Protein AF-A0A8S3HEF4-F1 (afdb_monomer_lite)

Organism: NCBI:txid392030

Structure (mmCIF, N/CA/C/O backbone):
data_AF-A0A8S3HEF4-F1
#
_entry.id   AF-A0A8S3HEF4-F1
#
loop_
_atom_site.group_PDB
_atom_site.id
_atom_site.type_symbol
_atom_site.label_atom_id
_atom_site.label_alt_id
_atom_site.label_comp_id
_atom_site.label_asym_id
_atom_site.label_entity_id
_atom_site.label_seq_id
_atom_site.pdbx_PDB_ins_code
_atom_site.Cartn_x
_atom_site.Cartn_y
_atom_site.Cartn_z
_atom_site.occupancy
_atom_site.B_iso_or_equiv
_atom_site.auth_seq_id
_atom_site.auth_comp_id
_atom_site.auth_asym_id
_atom_site.auth_atom_id
_atom_site.pdbx_PDB_model_num
ATOM 1 N N . MET A 1 1 ? 38.546 20.231 -32.265 1.00 49.38 1 MET A N 1
ATOM 2 C CA . MET A 1 1 ? 37.446 20.185 -33.255 1.00 49.38 1 MET A CA 1
ATOM 3 C C . MET A 1 1 ? 37.171 18.728 -33.581 1.00 49.38 1 MET A C 1
ATOM 5 O O . MET A 1 1 ? 38.128 18.005 -33.816 1.00 49.38 1 MET A O 1
ATOM 9 N N . LEU A 1 2 ? 35.912 18.289 -33.543 1.00 75.81 2 LEU A N 1
ATOM 10 C CA . LEU A 1 2 ? 35.529 16.938 -33.973 1.00 75.81 2 LEU A CA 1
ATOM 11 C C . LEU A 1 2 ? 35.815 16.765 -35.474 1.00 75.81 2 LEU A C 1
ATOM 13 O O . LEU A 1 2 ? 35.456 17.637 -36.267 1.00 75.81 2 LEU A O 1
ATOM 17 N N . ASN A 1 3 ? 36.468 15.662 -35.850 1.00 87.25 3 ASN A N 1
ATOM 18 C CA . ASN A 1 3 ? 36.723 15.317 -37.248 1.00 87.25 3 ASN A CA 1
ATOM 19 C C . ASN A 1 3 ? 35.396 14.924 -37.917 1.00 87.25 3 ASN A C 1
ATOM 21 O O . ASN A 1 3 ? 34.778 13.928 -37.540 1.00 87.25 3 ASN A O 1
ATOM 25 N N . ARG A 1 4 ? 34.948 15.733 -38.882 1.00 85.25 4 ARG A N 1
ATOM 26 C CA . ARG A 1 4 ? 33.640 15.572 -39.530 1.00 85.25 4 ARG A CA 1
ATOM 27 C C . ARG A 1 4 ? 33.544 14.286 -40.341 1.00 85.25 4 ARG A C 1
ATOM 29 O O . ARG A 1 4 ? 32.489 13.666 -40.318 1.00 85.25 4 ARG A O 1
ATOM 36 N N . ASP A 1 5 ? 34.627 13.860 -40.980 1.00 85.62 5 ASP A N 1
ATOM 37 C CA . ASP A 1 5 ? 34.633 12.655 -41.813 1.00 85.62 5 ASP A CA 1
ATOM 38 C C . ASP A 1 5 ? 34.491 11.396 -40.951 1.00 85.62 5 ASP A C 1
ATOM 40 O O . ASP A 1 5 ? 33.745 10.479 -41.288 1.00 85.62 5 ASP A O 1
ATOM 44 N N . TYR A 1 6 ? 35.126 11.400 -39.775 1.00 83.38 6 TYR A N 1
ATOM 45 C CA . TYR A 1 6 ? 34.987 10.327 -38.790 1.00 83.38 6 TYR A CA 1
ATOM 46 C C . TYR A 1 6 ? 33.567 10.257 -38.213 1.00 83.38 6 TYR A C 1
ATOM 48 O O . TYR A 1 6 ? 32.972 9.183 -38.146 1.00 83.38 6 TYR A O 1
ATOM 56 N N . VAL A 1 7 ? 32.992 11.408 -37.842 1.00 82.12 7 VAL A N 1
ATOM 57 C CA . VAL A 1 7 ? 31.605 11.479 -37.352 1.00 82.12 7 VAL A CA 1
ATOM 58 C C . VAL A 1 7 ? 30.620 11.019 -38.428 1.00 82.12 7 VAL A C 1
ATOM 60 O O . VAL A 1 7 ? 29.676 10.298 -38.119 1.00 82.12 7 VAL A O 1
ATOM 63 N N . ASN A 1 8 ? 30.850 11.380 -39.691 1.00 83.81 8 ASN A N 1
ATOM 64 C CA . ASN A 1 8 ? 29.988 10.958 -40.789 1.00 83.81 8 ASN A CA 1
ATOM 65 C C . ASN A 1 8 ? 30.074 9.440 -41.026 1.00 83.81 8 ASN A C 1
ATOM 67 O O . ASN A 1 8 ? 29.051 8.792 -41.229 1.00 83.81 8 ASN A O 1
ATOM 71 N N . GLY A 1 9 ? 31.269 8.851 -40.903 1.00 86.56 9 GLY A N 1
ATOM 72 C CA . GLY A 1 9 ? 31.451 7.397 -40.933 1.00 86.56 9 GLY A CA 1
ATOM 73 C C . GLY A 1 9 ? 30.653 6.672 -39.844 1.00 86.56 9 GLY A C 1
ATOM 74 O O . GLY A 1 9 ? 29.955 5.707 -40.143 1.00 86.56 9 GLY A O 1
ATOM 75 N N . LEU A 1 10 ? 30.675 7.185 -38.608 1.00 81.06 10 LEU A N 1
ATOM 76 C CA . LEU A 1 10 ? 29.914 6.618 -37.485 1.00 81.06 10 LEU A CA 1
ATOM 77 C C . LEU A 1 10 ? 28.393 6.695 -37.672 1.00 81.06 10 LEU A C 1
ATOM 79 O O . LEU A 1 10 ? 27.673 5.826 -37.184 1.00 81.06 10 LEU A O 1
ATOM 83 N N . ILE A 1 11 ? 27.899 7.742 -38.339 1.00 80.81 11 ILE A N 1
ATOM 84 C CA . ILE A 1 11 ? 26.472 7.893 -38.653 1.00 80.81 11 ILE A CA 1
ATOM 85 C C . ILE A 1 11 ? 26.074 6.908 -39.755 1.00 80.81 11 ILE A C 1
ATOM 87 O O . ILE A 1 11 ? 25.060 6.233 -39.629 1.00 80.81 11 ILE A O 1
ATOM 91 N N . HIS A 1 12 ? 26.878 6.787 -40.815 1.00 82.75 12 HIS A N 1
ATOM 92 C CA . HIS A 1 12 ? 26.593 5.865 -41.918 1.00 82.75 12 HIS A CA 1
ATOM 93 C C . HIS A 1 12 ? 26.672 4.387 -41.517 1.00 82.75 12 HIS A C 1
ATOM 95 O O . HIS A 1 12 ? 25.984 3.565 -42.117 1.00 82.75 12 HIS A O 1
ATOM 101 N N . ALA A 1 13 ? 27.492 4.053 -40.519 1.00 82.62 13 ALA A N 1
ATOM 102 C CA . ALA A 1 13 ? 27.636 2.696 -40.000 1.00 82.62 13 ALA A CA 1
ATOM 103 C C . ALA A 1 13 ? 26.644 2.344 -38.870 1.00 82.62 13 ALA A C 1
ATOM 105 O O . ALA A 1 13 ? 26.691 1.227 -38.365 1.00 82.62 13 ALA A O 1
ATOM 106 N N . ASP A 1 14 ? 25.775 3.271 -38.437 1.00 81.88 14 ASP A N 1
ATOM 107 C CA . ASP A 1 14 ? 24.915 3.131 -37.241 1.00 81.88 14 ASP A CA 1
ATOM 108 C C . ASP A 1 14 ? 25.677 2.832 -35.925 1.00 81.88 14 ASP A C 1
ATOM 110 O O . ASP A 1 14 ? 25.078 2.547 -34.878 1.00 81.88 14 ASP A O 1
ATOM 114 N N . ASP A 1 15 ? 27.005 2.964 -35.926 1.00 83.19 15 ASP A N 1
ATOM 115 C CA . ASP A 1 15 ? 27.867 2.741 -34.764 1.00 83.19 15 ASP A CA 1
ATOM 116 C C . ASP A 1 15 ? 27.538 3.727 -33.641 1.00 83.19 15 ASP A C 1
ATOM 118 O O . ASP A 1 15 ? 27.472 3.354 -32.467 1.00 83.19 15 ASP A O 1
ATOM 122 N N . ALA A 1 16 ? 27.247 4.983 -34.001 1.00 81.88 16 ALA A N 1
ATOM 123 C CA . ALA A 1 16 ? 26.810 5.998 -33.047 1.00 81.88 16 ALA A CA 1
ATOM 124 C C . ALA A 1 16 ? 25.475 5.619 -32.384 1.00 81.88 16 ALA A C 1
ATOM 126 O O . ALA A 1 16 ? 25.316 5.771 -31.172 1.00 81.88 16 ALA A O 1
ATOM 127 N N . PHE A 1 17 ? 24.524 5.082 -33.153 1.00 85.06 17 PHE A N 1
ATOM 128 C CA . PHE A 1 17 ? 23.230 4.647 -32.627 1.00 85.06 17 PHE A CA 1
ATOM 129 C C . PHE A 1 17 ? 23.386 3.436 -31.702 1.00 85.06 17 PHE A C 1
ATOM 131 O O . PHE A 1 17 ? 22.782 3.384 -30.629 1.00 85.06 17 PHE A O 1
ATOM 138 N N . THR A 1 18 ? 24.237 2.484 -32.085 1.00 85.81 18 THR A N 1
ATOM 139 C CA . THR A 1 18 ? 24.552 1.296 -31.284 1.00 85.81 18 THR A CA 1
ATOM 140 C C . THR A 1 18 ? 25.235 1.672 -29.973 1.00 85.81 18 THR A C 1
ATOM 142 O O . THR A 1 18 ? 24.829 1.183 -28.919 1.00 85.81 18 THR A O 1
ATOM 145 N N . PHE A 1 19 ? 26.197 2.596 -30.009 1.00 87.62 19 PHE A N 1
ATOM 146 C CA . PHE A 1 19 ? 26.849 3.135 -28.816 1.00 87.62 19 PHE A CA 1
ATOM 147 C C . PHE A 1 19 ? 25.849 3.817 -27.871 1.00 87.62 19 PHE A C 1
ATOM 149 O O . PHE A 1 19 ? 25.847 3.560 -26.666 1.00 87.62 19 PHE A O 1
ATOM 156 N N . LEU A 1 20 ? 24.950 4.644 -28.414 1.00 89.50 20 LEU A N 1
ATOM 157 C CA . LEU A 1 20 ? 23.973 5.387 -27.618 1.00 89.50 20 LEU A CA 1
ATOM 158 C C . LEU A 1 20 ? 22.955 4.483 -26.914 1.00 89.50 20 LEU A C 1
ATOM 160 O O . LEU A 1 20 ? 22.412 4.891 -25.889 1.00 89.50 20 LEU A O 1
ATOM 164 N N . ARG A 1 21 ? 22.736 3.239 -27.360 1.00 89.81 21 ARG A N 1
ATOM 165 C CA . ARG A 1 21 ? 21.895 2.275 -26.622 1.00 89.81 21 ARG A CA 1
ATOM 166 C C . ARG A 1 21 ? 22.407 1.987 -25.210 1.00 89.81 21 ARG A C 1
ATOM 168 O O . ARG A 1 21 ? 21.625 1.538 -24.383 1.00 89.81 21 ARG A O 1
ATOM 175 N N . CYS A 1 22 ? 23.682 2.223 -24.909 1.00 88.50 22 CYS A N 1
ATOM 176 C CA . CYS A 1 22 ? 24.209 2.053 -23.554 1.00 88.50 22 CYS A CA 1
ATOM 177 C C . CYS A 1 22 ? 23.769 3.179 -22.602 1.00 88.50 22 CYS A C 1
ATOM 179 O O . CYS A 1 22 ? 23.723 2.976 -21.388 1.00 88.50 22 CYS A O 1
ATOM 181 N N . ASP A 1 23 ? 23.425 4.351 -23.137 1.00 92.38 23 ASP A N 1
ATOM 182 C CA . ASP A 1 23 ? 22.968 5.497 -22.361 1.00 92.38 23 ASP A CA 1
ATOM 183 C C . ASP A 1 23 ? 21.442 5.476 -22.220 1.00 92.38 23 ASP A C 1
ATOM 185 O O . ASP A 1 23 ? 20.702 5.632 -23.190 1.00 92.38 23 ASP A O 1
ATOM 189 N N . ARG A 1 24 ? 20.963 5.326 -20.981 1.00 91.06 24 ARG A N 1
ATOM 190 C CA . ARG A 1 24 ? 19.529 5.253 -20.657 1.00 91.06 24 ARG A CA 1
ATOM 191 C C . ARG A 1 24 ? 18.760 6.534 -20.974 1.00 91.06 24 ARG A C 1
ATOM 193 O O . ARG A 1 24 ? 17.537 6.493 -21.089 1.00 91.06 24 ARG A O 1
ATOM 200 N N . SER A 1 25 ? 19.453 7.665 -21.069 1.00 93.38 25 SER A N 1
ATOM 201 C CA . SER A 1 25 ? 18.851 8.951 -21.421 1.00 93.38 25 SER A CA 1
ATOM 202 C C . SER A 1 25 ? 18.730 9.150 -22.934 1.00 93.38 25 SER A C 1
ATOM 204 O O . SER A 1 25 ? 18.007 10.042 -23.380 1.00 93.38 25 SER A O 1
ATOM 206 N N . SER A 1 26 ? 19.384 8.304 -23.737 1.00 94.25 26 SER A N 1
ATOM 207 C CA . SER A 1 26 ? 19.409 8.468 -25.183 1.00 94.25 26 SER A CA 1
ATOM 208 C C . SER A 1 26 ? 18.109 7.993 -25.849 1.00 94.25 26 SER A C 1
ATOM 210 O O . SER A 1 26 ? 17.486 7.016 -25.414 1.00 94.25 26 SER A O 1
ATOM 212 N N . PRO A 1 27 ? 17.713 8.608 -26.977 1.00 92.69 27 PRO A N 1
ATOM 213 C CA . PRO A 1 27 ? 16.595 8.116 -27.782 1.00 92.69 27 PRO A CA 1
ATOM 214 C C . PRO A 1 27 ? 16.792 6.675 -28.286 1.00 92.69 27 PRO A C 1
ATOM 216 O O . PRO A 1 27 ? 15.830 5.909 -28.351 1.00 92.69 27 PRO A O 1
ATOM 219 N N . ALA A 1 28 ? 18.035 6.285 -28.595 1.00 92.81 28 ALA A N 1
ATOM 220 C CA . ALA A 1 28 ? 18.367 4.955 -29.107 1.00 92.81 28 ALA A CA 1
ATOM 221 C C . ALA A 1 28 ? 18.065 3.845 -28.085 1.00 92.81 28 ALA A C 1
ATOM 223 O O . ALA A 1 28 ? 17.559 2.778 -28.450 1.00 92.81 28 ALA A O 1
ATOM 224 N N . PHE A 1 29 ? 18.318 4.100 -26.797 1.00 94.62 29 PHE A N 1
ATOM 225 C CA . PHE A 1 29 ? 17.957 3.180 -25.717 1.00 94.62 29 PHE A CA 1
ATOM 226 C C . PHE A 1 29 ? 16.437 3.014 -25.58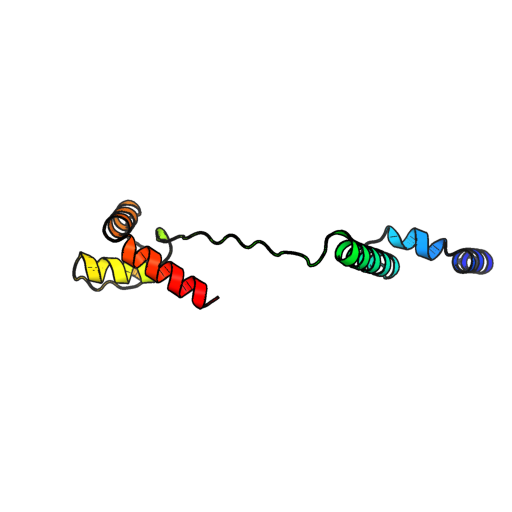8 1.00 94.62 29 PHE A C 1
ATOM 228 O O . PHE A 1 29 ? 15.947 1.885 -25.501 1.00 94.62 29 PHE A O 1
ATOM 235 N N . TRP A 1 30 ? 15.677 4.112 -25.622 1.00 95.31 30 TRP A N 1
ATOM 236 C CA . TRP A 1 30 ? 14.213 4.063 -25.523 1.00 95.31 30 TRP A CA 1
ATOM 237 C C . TRP A 1 30 ? 13.565 3.346 -26.707 1.00 95.31 30 TRP A C 1
ATOM 239 O O . TRP A 1 30 ? 12.620 2.577 -26.517 1.00 95.31 30 TRP A O 1
ATOM 249 N N . GLU A 1 31 ? 14.086 3.535 -27.921 1.00 94.44 31 GLU A N 1
ATOM 250 C CA . GLU A 1 31 ? 13.602 2.811 -29.097 1.00 94.44 31 GLU A CA 1
ATOM 251 C C . GLU A 1 31 ? 13.844 1.300 -28.970 1.00 94.44 31 GLU A C 1
ATOM 253 O O . GLU A 1 31 ? 12.938 0.500 -29.229 1.00 94.44 31 GLU A O 1
ATOM 258 N N . MET A 1 32 ? 15.039 0.901 -28.525 1.00 94.44 32 MET A N 1
ATOM 259 C CA . MET A 1 32 ? 15.366 -0.500 -28.253 1.00 94.44 32 MET A CA 1
ATOM 260 C C . MET A 1 32 ? 14.409 -1.098 -27.212 1.00 94.44 32 MET A C 1
ATOM 262 O O . MET A 1 32 ? 13.803 -2.139 -27.468 1.00 94.44 32 MET A O 1
ATOM 266 N N . LYS A 1 33 ? 14.197 -0.417 -26.077 1.00 95.50 33 LYS A N 1
ATOM 267 C CA . LYS A 1 33 ? 13.292 -0.887 -25.014 1.00 95.50 33 LYS A CA 1
ATOM 268 C C . LYS A 1 33 ? 11.838 -0.978 -25.466 1.00 95.50 33 LYS A C 1
ATOM 270 O O . LYS A 1 33 ? 11.151 -1.938 -25.127 1.00 95.50 33 LYS A O 1
ATOM 275 N N . LYS A 1 34 ? 11.374 -0.036 -26.288 1.00 95.25 34 LYS A N 1
ATOM 276 C CA . LYS A 1 34 ? 10.045 -0.106 -26.909 1.00 95.25 34 LYS A CA 1
ATOM 277 C C . LYS A 1 34 ? 9.894 -1.366 -27.763 1.00 95.25 34 LYS A C 1
ATOM 279 O O . LYS A 1 34 ? 8.877 -2.047 -27.656 1.00 95.25 34 LYS A O 1
ATOM 284 N N . LYS A 1 35 ? 10.886 -1.690 -28.601 1.00 95.25 35 LYS A N 1
ATOM 285 C CA . LYS A 1 35 ? 10.862 -2.910 -29.428 1.00 95.25 35 LYS A CA 1
ATOM 286 C C . LYS A 1 35 ? 10.862 -4.171 -28.562 1.00 95.25 35 LYS A C 1
ATOM 288 O O . LYS A 1 35 ? 10.066 -5.066 -28.828 1.00 95.25 35 LYS A O 1
ATOM 293 N N . GLU A 1 36 ? 11.677 -4.216 -27.509 1.00 95.25 36 GLU A N 1
ATOM 294 C CA . GLU A 1 36 ? 11.676 -5.324 -26.541 1.00 95.25 36 GLU A CA 1
ATOM 295 C C . GLU A 1 36 ? 10.292 -5.526 -25.906 1.00 95.25 36 GLU A C 1
ATOM 297 O O . GLU A 1 36 ? 9.788 -6.645 -25.908 1.00 95.25 36 GLU A O 1
ATOM 302 N N . LEU A 1 37 ? 9.628 -4.457 -25.450 1.00 94.19 37 LEU A N 1
ATOM 303 C CA . LEU A 1 37 ? 8.275 -4.543 -24.880 1.00 94.19 37 LEU A CA 1
ATOM 304 C C . LEU A 1 37 ? 7.245 -5.086 -25.880 1.00 94.19 37 LEU A C 1
ATOM 306 O O . LEU A 1 37 ? 6.415 -5.916 -25.518 1.00 94.19 37 LEU A O 1
ATOM 310 N N . LEU A 1 38 ? 7.309 -4.668 -27.147 1.00 94.56 38 LEU A N 1
ATOM 311 C CA . LEU A 1 38 ? 6.421 -5.192 -28.191 1.00 94.56 38 LEU A CA 1
ATOM 312 C C . LEU A 1 38 ? 6.667 -6.683 -28.459 1.00 94.56 38 LEU A C 1
ATOM 314 O O . LEU A 1 38 ? 5.716 -7.441 -28.663 1.00 94.56 38 LEU A O 1
ATOM 318 N N . VAL A 1 39 ? 7.930 -7.117 -28.435 1.00 96.62 39 VAL A N 1
ATOM 319 C CA . VAL A 1 39 ? 8.286 -8.538 -28.546 1.00 96.62 39 VAL A CA 1
ATOM 320 C C . VAL A 1 39 ? 7.765 -9.314 -27.337 1.00 96.62 39 VAL A C 1
ATOM 322 O O . VAL A 1 39 ? 7.168 -10.373 -27.523 1.00 96.62 39 VAL A O 1
ATOM 325 N N . MET A 1 40 ? 7.905 -8.770 -26.124 1.00 95.50 40 MET A N 1
ATOM 326 C CA . MET A 1 40 ? 7.351 -9.370 -24.907 1.00 95.50 40 MET A CA 1
ATOM 327 C C . MET A 1 40 ? 5.832 -9.523 -25.001 1.00 95.50 40 MET A C 1
ATOM 329 O O . MET A 1 40 ? 5.333 -10.613 -24.741 1.00 95.50 40 MET A O 1
ATOM 333 N N . PHE A 1 41 ? 5.098 -8.501 -25.453 1.00 94.50 41 PHE A N 1
ATOM 334 C CA . PHE A 1 41 ? 3.646 -8.609 -25.650 1.00 94.50 41 PHE A CA 1
ATOM 335 C C . PHE A 1 41 ? 3.257 -9.683 -26.661 1.00 94.50 41 PHE A C 1
ATOM 337 O O . PHE A 1 41 ? 2.264 -10.381 -26.471 1.00 94.50 41 PHE A O 1
ATOM 344 N N . ARG A 1 42 ? 4.046 -9.853 -27.725 1.00 94.69 42 ARG A N 1
ATOM 345 C CA . ARG A 1 42 ? 3.805 -10.900 -28.720 1.00 94.69 42 ARG A CA 1
ATOM 346 C C . ARG A 1 42 ? 4.090 -12.304 -28.177 1.00 94.69 42 ARG A C 1
ATOM 348 O O . ARG A 1 42 ? 3.381 -13.233 -28.545 1.00 94.69 42 ARG A O 1
ATOM 355 N N . GLN A 1 43 ? 5.147 -12.472 -27.383 1.00 96.69 43 GLN A N 1
ATOM 356 C CA . GLN A 1 43 ? 5.609 -13.790 -26.930 1.00 96.69 43 GLN A CA 1
ATOM 357 C C . GLN A 1 43 ? 4.921 -14.260 -25.648 1.00 96.69 43 GLN A C 1
ATOM 359 O O . GLN A 1 43 ? 4.532 -15.419 -25.552 1.00 96.69 43 GLN A O 1
ATOM 364 N N . LEU A 1 44 ? 4.794 -13.368 -24.667 1.00 94.62 44 LEU A N 1
ATOM 365 C CA . LEU A 1 44 ? 4.264 -13.662 -23.335 1.00 94.62 44 LEU A CA 1
ATOM 366 C C . LEU A 1 44 ? 2.772 -13.323 -23.216 1.00 94.62 44 LEU A C 1
ATOM 368 O O . LEU A 1 44 ? 2.109 -13.790 -22.295 1.00 94.62 44 LEU A O 1
ATOM 372 N N . GLY A 1 45 ? 2.243 -12.529 -24.150 1.00 91.62 45 GLY A N 1
ATOM 373 C CA . GLY A 1 45 ? 0.873 -12.034 -24.119 1.00 91.62 45 GLY A CA 1
ATOM 374 C C . GLY A 1 45 ? 0.727 -10.713 -23.359 1.00 91.62 45 GLY A C 1
ATOM 375 O O . GLY A 1 45 ? 1.690 -9.983 -23.119 1.00 91.62 45 GLY A O 1
ATOM 376 N N . CYS A 1 46 ? -0.518 -10.383 -23.012 1.00 90.06 46 CYS A N 1
ATOM 377 C CA . CYS A 1 46 ? -0.855 -9.163 -22.280 1.00 90.06 46 CYS A CA 1
ATOM 378 C C . CYS A 1 46 ? -0.193 -9.170 -20.885 1.00 90.06 46 CYS A C 1
ATOM 380 O O . CYS A 1 46 ? -0.267 -10.188 -20.189 1.00 90.06 46 CYS A O 1
ATOM 382 N N . PRO A 1 47 ? 0.441 -8.068 -20.444 1.00 89.50 47 PRO A N 1
ATOM 383 C CA . PRO A 1 47 ? 1.048 -8.008 -19.125 1.00 89.50 47 PRO A CA 1
ATOM 384 C C . PRO A 1 47 ? -0.051 -8.090 -18.066 1.00 89.50 47 PRO A C 1
ATOM 386 O O . PRO A 1 47 ? -1.058 -7.389 -18.140 1.00 89.50 47 PRO A O 1
ATOM 389 N N . THR A 1 48 ? 0.152 -8.932 -17.058 1.00 89.31 48 THR A N 1
ATOM 390 C CA . THR A 1 48 ? -0.748 -8.995 -15.904 1.00 89.31 48 THR A CA 1
ATOM 391 C C . THR A 1 48 ? -0.145 -8.180 -14.769 1.00 89.31 48 THR A C 1
ATOM 393 O O . THR A 1 48 ? 0.978 -8.443 -14.342 1.00 89.31 48 THR A O 1
ATOM 396 N N . ILE A 1 49 ? -0.880 -7.177 -14.290 1.00 87.00 49 ILE A N 1
ATOM 397 C CA . ILE A 1 49 ? -0.500 -6.416 -13.098 1.00 87.00 49 ILE A CA 1
ATOM 398 C C . ILE A 1 49 ? -1.056 -7.158 -11.886 1.00 87.00 49 ILE A C 1
ATOM 400 O O . ILE A 1 49 ? -2.268 -7.312 -11.751 1.00 87.00 49 ILE A O 1
ATOM 404 N N . PHE A 1 50 ? -0.167 -7.606 -11.003 1.00 90.31 50 PHE A N 1
ATOM 405 C CA . PHE A 1 50 ? -0.548 -8.179 -9.718 1.00 90.31 50 PHE A CA 1
ATOM 406 C C . PHE A 1 50 ? -0.452 -7.099 -8.646 1.00 90.31 50 PHE A C 1
ATOM 408 O O . PHE A 1 50 ? 0.621 -6.542 -8.416 1.00 90.31 50 PHE A O 1
ATOM 415 N N . LEU A 1 51 ? -1.576 -6.809 -7.992 1.00 87.88 51 LEU A N 1
ATOM 416 C CA . LEU A 1 51 ? -1.642 -5.885 -6.868 1.00 87.88 51 LEU A CA 1
ATOM 417 C C . LEU A 1 51 ? -2.065 -6.651 -5.614 1.00 87.88 51 LEU A C 1
ATOM 419 O O . LEU A 1 51 ? -3.154 -7.218 -5.561 1.00 87.88 51 LEU A O 1
ATOM 423 N N . THR A 1 52 ? -1.205 -6.655 -4.599 1.00 90.38 52 THR A N 1
ATOM 424 C CA . THR A 1 52 ? -1.511 -7.214 -3.279 1.00 90.38 52 THR A CA 1
ATOM 425 C C . THR A 1 52 ? -1.801 -6.080 -2.308 1.00 90.38 52 THR A C 1
ATOM 427 O O . THR A 1 52 ? -0.934 -5.239 -2.070 1.00 90.38 52 THR A O 1
ATOM 430 N N . LEU A 1 53 ? -3.002 -6.066 -1.732 1.00 89.31 53 LEU A N 1
ATOM 431 C CA . LEU A 1 53 ? -3.424 -5.067 -0.751 1.00 89.31 53 LEU A CA 1
ATOM 432 C C . LEU A 1 53 ? -3.592 -5.749 0.604 1.00 89.31 53 LEU A C 1
ATOM 434 O O . LEU A 1 53 ? -4.263 -6.775 0.705 1.00 89.31 53 LEU A O 1
ATOM 438 N N . SER A 1 54 ? -2.966 -5.192 1.637 1.00 89.94 54 SER A N 1
ATOM 439 C CA . SER A 1 54 ? -3.088 -5.668 3.012 1.00 89.94 54 SER A CA 1
ATOM 440 C C . SER A 1 54 ? -3.982 -4.743 3.831 1.00 89.94 54 SER A C 1
ATOM 442 O O . SER A 1 54 ? -4.003 -3.524 3.636 1.00 89.94 54 SER A O 1
ATOM 444 N N . ALA A 1 55 ? -4.724 -5.330 4.766 1.00 90.06 55 ALA A N 1
ATOM 445 C CA . ALA A 1 55 ? -5.453 -4.570 5.765 1.00 90.06 55 ALA A CA 1
ATOM 446 C C . ALA A 1 55 ? -4.492 -4.103 6.869 1.00 90.06 55 ALA A C 1
ATOM 448 O O . ALA A 1 55 ? -3.586 -4.828 7.281 1.00 90.06 55 ALA A O 1
ATOM 449 N N . ALA A 1 56 ? -4.674 -2.864 7.317 1.00 92.00 56 ALA A N 1
ATOM 450 C CA . ALA A 1 56 ? -3.918 -2.264 8.410 1.00 92.00 56 ALA A CA 1
ATOM 451 C C . ALA A 1 56 ? -4.905 -1.682 9.427 1.00 92.00 56 ALA A C 1
ATOM 453 O O . ALA A 1 56 ? -4.907 -0.476 9.679 1.00 92.00 56 ALA A O 1
ATOM 454 N N . GLU A 1 57 ? -5.776 -2.535 9.977 1.00 92.56 57 GLU A N 1
ATOM 455 C CA . GLU A 1 57 ? -6.950 -2.106 10.748 1.00 92.56 57 GLU A CA 1
ATOM 456 C C . GLU A 1 57 ? -6.583 -1.277 11.984 1.00 92.56 57 GLU A C 1
ATOM 458 O O . GLU A 1 57 ? -7.292 -0.339 12.336 1.00 92.56 57 GLU A O 1
ATOM 463 N N . THR A 1 58 ? -5.437 -1.557 12.611 1.00 91.62 58 THR A N 1
ATOM 464 C CA . THR A 1 58 ? -4.950 -0.821 13.792 1.00 91.62 58 THR A CA 1
ATOM 465 C C . THR A 1 58 ? -4.618 0.645 13.511 1.00 91.62 58 THR A C 1
ATOM 467 O O . THR A 1 58 ? -4.547 1.446 14.447 1.00 91.62 58 THR A O 1
ATOM 470 N N . LYS A 1 59 ? -4.400 1.003 12.240 1.00 92.25 59 LYS A N 1
ATOM 471 C CA . LYS A 1 59 ? -4.068 2.365 11.801 1.00 92.25 59 LYS A CA 1
ATOM 472 C C . LYS A 1 59 ? -5.279 3.153 11.309 1.00 92.25 59 LYS A C 1
ATOM 474 O O . LYS A 1 59 ? -5.144 4.340 11.041 1.00 92.25 59 LYS A O 1
ATOM 479 N N . TRP A 1 60 ? -6.437 2.520 11.143 1.00 93.81 60 TRP A N 1
ATOM 480 C CA . TRP A 1 60 ? -7.633 3.191 10.637 1.00 93.81 60 TRP A CA 1
ATOM 481 C C . TRP A 1 60 ? -8.434 3.734 11.816 1.00 93.81 60 TRP A C 1
ATOM 483 O O . TRP A 1 60 ? -9.247 3.021 12.403 1.00 93.81 60 TRP A O 1
ATOM 493 N N . SER A 1 61 ? -8.179 4.987 12.194 1.00 93.81 61 SER A N 1
ATOM 494 C CA . SER A 1 61 ? -8.855 5.636 13.323 1.00 93.81 61 SER A CA 1
ATOM 495 C C . SER A 1 61 ? -10.371 5.663 13.133 1.00 93.81 61 SER A C 1
ATOM 497 O O . SER A 1 61 ? -11.097 5.423 14.094 1.00 93.81 61 SER A O 1
ATOM 499 N N . GLU A 1 62 ? -10.865 5.813 11.901 1.00 93.75 62 GLU A N 1
ATOM 500 C CA . GLU A 1 62 ? -12.301 5.777 11.606 1.00 93.75 62 GLU A CA 1
ATOM 501 C C . GLU A 1 62 ? -12.906 4.397 11.896 1.00 93.75 62 GLU A C 1
ATOM 503 O O . GLU A 1 62 ? -13.997 4.298 12.457 1.00 93.75 62 GLU A O 1
ATOM 508 N N . LEU A 1 63 ? -12.177 3.322 11.575 1.00 94.88 63 LEU A N 1
ATOM 509 C CA . LEU A 1 63 ? -12.598 1.960 11.906 1.00 94.88 63 LEU A CA 1
ATOM 510 C C . LEU A 1 63 ? -12.636 1.758 13.423 1.00 94.88 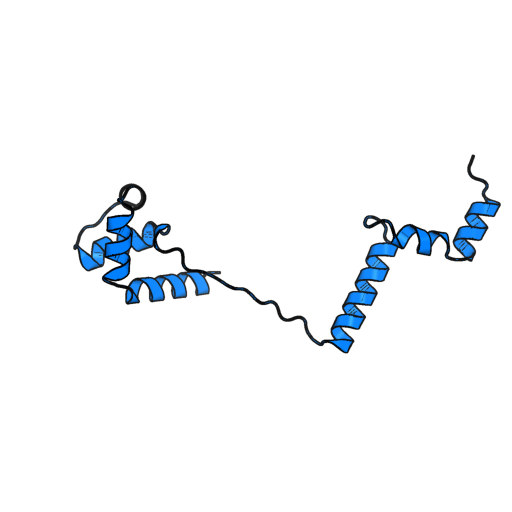63 LEU A C 1
ATOM 512 O O . LEU A 1 63 ? -13.580 1.160 13.931 1.00 94.88 63 LEU A O 1
ATOM 516 N N . ILE A 1 64 ? -11.644 2.269 14.157 1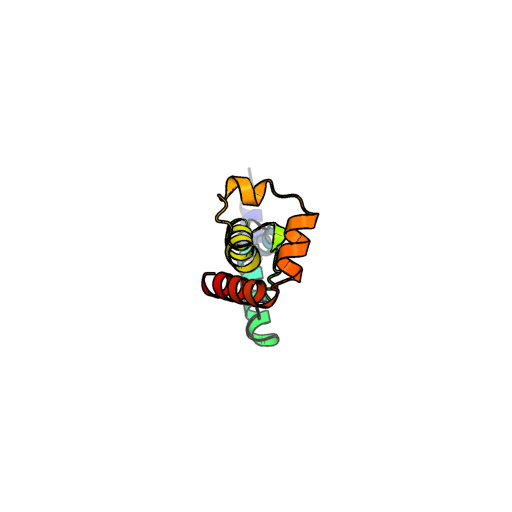.00 95.19 64 ILE A N 1
ATOM 517 C CA . ILE A 1 64 ? -11.622 2.167 15.620 1.00 95.19 64 ILE A CA 1
ATOM 518 C C . ILE A 1 64 ? -12.808 2.921 16.235 1.00 95.19 64 ILE A C 1
ATOM 520 O O . ILE A 1 64 ? -13.459 2.371 17.121 1.00 95.19 64 ILE A O 1
ATOM 524 N N . VAL A 1 65 ? -13.158 4.115 15.740 1.00 95.25 65 VAL A N 1
ATOM 525 C CA . VAL A 1 65 ? -14.367 4.845 16.174 1.00 95.25 65 VAL A CA 1
ATOM 526 C C . VAL A 1 65 ? -15.618 3.983 15.977 1.00 95.25 65 VAL A C 1
ATOM 528 O O . VAL A 1 65 ? -16.377 3.785 16.926 1.00 95.25 65 VAL A O 1
ATOM 531 N N . ILE A 1 66 ? -15.797 3.408 14.782 1.00 94.56 66 ILE A N 1
ATOM 532 C CA . ILE A 1 66 ? -16.947 2.547 14.458 1.00 94.56 66 ILE A CA 1
ATOM 533 C C . ILE A 1 66 ? -16.996 1.328 15.387 1.00 94.56 66 ILE A C 1
ATOM 535 O O . ILE A 1 66 ? -18.041 1.036 15.964 1.00 94.56 66 ILE A O 1
ATOM 539 N N . LEU A 1 67 ? -15.873 0.632 15.577 1.00 94.75 67 LEU A N 1
ATOM 540 C CA . LEU A 1 67 ? -15.805 -0.548 16.443 1.00 94.75 67 LEU A CA 1
ATOM 541 C C . LEU A 1 67 ? -16.113 -0.206 17.902 1.00 94.75 67 LEU A C 1
ATOM 543 O O . LEU A 1 67 ? -16.799 -0.966 18.582 1.00 94.75 67 LEU A O 1
ATOM 547 N N . THR A 1 68 ? -15.640 0.942 18.384 1.00 94.38 68 THR A N 1
ATOM 548 C CA . THR A 1 68 ? -15.887 1.390 19.763 1.00 94.38 68 THR A CA 1
ATOM 549 C C . THR A 1 68 ? -17.358 1.760 19.951 1.00 94.38 68 THR A C 1
ATOM 551 O O . THR A 1 68 ? -17.968 1.415 20.965 1.00 94.38 68 THR A O 1
ATOM 554 N N . GLN A 1 69 ? -17.966 2.377 18.938 1.00 94.00 69 GLN A N 1
ATOM 555 C CA . GLN A 1 69 ? -19.389 2.683 18.934 1.00 94.00 69 GLN A CA 1
ATOM 556 C C . GLN A 1 69 ? -20.248 1.412 18.923 1.00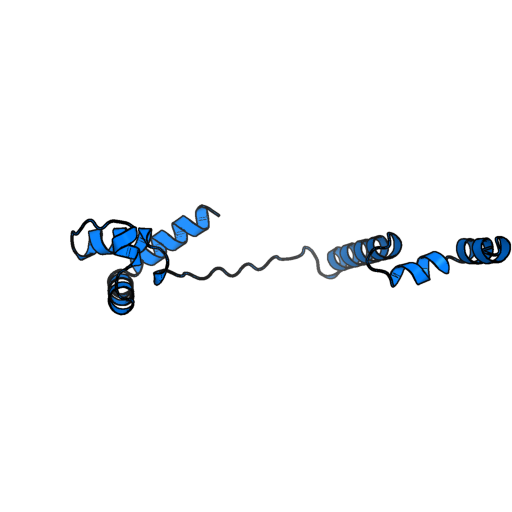 94.00 69 GLN A C 1
ATOM 558 O O . GLN A 1 69 ? -21.188 1.316 19.708 1.00 94.00 69 GLN A O 1
ATOM 563 N N . VAL A 1 70 ? -19.919 0.425 18.087 1.00 93.44 70 VAL A N 1
ATOM 564 C CA . VAL A 1 70 ? -20.692 -0.823 17.959 1.00 93.44 70 VAL A CA 1
ATOM 565 C C . VAL A 1 70 ? -20.539 -1.723 19.188 1.00 93.44 70 VAL A C 1
ATOM 567 O O . VAL A 1 70 ? -21.526 -2.273 19.672 1.00 93.44 70 VAL A O 1
ATOM 570 N N . LEU A 1 71 ? -19.319 -1.881 19.707 1.00 93.38 71 LEU A N 1
ATOM 571 C CA . LEU A 1 71 ? -19.029 -2.833 20.786 1.00 93.38 71 LEU A CA 1
ATOM 572 C C . LEU A 1 71 ? -19.222 -2.247 22.185 1.00 93.38 71 LEU A C 1
ATOM 574 O O . LEU A 1 71 ? -19.592 -2.975 23.105 1.00 93.38 71 LEU A O 1
ATOM 578 N N . GLU A 1 72 ? -18.942 -0.956 22.371 1.00 92.50 72 GLU A N 1
ATOM 579 C CA . GLU A 1 72 ? -18.943 -0.313 23.692 1.00 92.50 72 GLU A CA 1
ATOM 580 C C . GLU A 1 72 ? -20.033 0.753 23.852 1.00 92.50 72 GLU A C 1
ATOM 582 O O . GLU A 1 72 ? -20.178 1.292 24.949 1.00 92.50 72 GLU A O 1
ATOM 587 N N . ASN A 1 73 ? -20.809 1.055 22.800 1.00 92.06 73 ASN A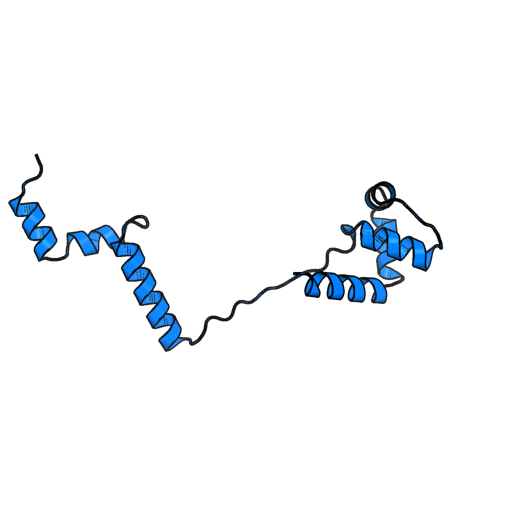 N 1
ATOM 588 C CA . ASN A 1 73 ? -21.797 2.143 22.776 1.00 92.06 73 ASN A CA 1
ATOM 589 C C . ASN A 1 73 ? -21.206 3.508 23.180 1.00 92.06 73 ASN A C 1
ATOM 591 O O . ASN A 1 73 ? -21.888 4.347 23.771 1.00 92.06 73 ASN A O 1
ATOM 595 N N . LYS A 1 74 ? -19.925 3.736 22.866 1.00 91.31 74 LYS A N 1
ATOM 596 C CA . LYS A 1 74 ? -19.221 4.998 23.122 1.00 91.31 74 LYS A CA 1
ATOM 597 C C . LYS A 1 74 ? -18.848 5.668 21.812 1.00 91.31 74 LYS A C 1
ATOM 599 O O . LYS A 1 74 ? -18.236 5.048 20.948 1.00 91.31 74 LYS A O 1
ATOM 604 N N . VAL A 1 75 ? -19.188 6.947 21.694 1.00 90.31 75 VAL A N 1
ATOM 605 C CA . VAL A 1 75 ? -18.740 7.793 20.587 1.00 90.31 75 VAL A CA 1
ATOM 606 C C . VAL A 1 75 ? -17.444 8.461 21.023 1.00 90.31 75 VAL A C 1
ATOM 608 O O . VAL A 1 75 ? -17.446 9.236 21.976 1.00 90.31 75 VAL A O 1
ATOM 611 N N . ILE A 1 76 ? -16.354 8.116 20.347 1.00 91.25 76 ILE A N 1
ATOM 612 C CA . ILE A 1 76 ? -15.025 8.698 20.552 1.00 91.25 76 ILE A CA 1
ATOM 613 C C . ILE A 1 76 ? -14.650 9.560 19.347 1.00 91.25 76 ILE A C 1
ATOM 615 O O . ILE A 1 76 ? -15.140 9.341 18.235 1.00 91.25 76 ILE A O 1
ATOM 619 N N . THR A 1 77 ? -13.780 10.539 19.559 1.00 93.69 77 THR A N 1
ATOM 620 C CA . THR A 1 77 ? -13.218 11.351 18.472 1.00 93.69 77 THR A CA 1
ATOM 621 C C . THR A 1 77 ? -12.104 10.599 17.733 1.00 93.69 77 THR A C 1
ATOM 623 O O . THR A 1 77 ? -11.576 9.596 18.216 1.00 93.69 77 THR A O 1
ATOM 626 N N . LEU A 1 78 ? -11.720 11.082 16.546 1.00 92.06 78 LEU A N 1
ATOM 627 C CA . LEU A 1 78 ? -10.612 10.493 15.781 1.00 92.06 78 LEU A CA 1
ATOM 628 C C . LEU A 1 78 ? -9.276 10.579 16.533 1.00 92.06 78 LEU A C 1
ATOM 630 O O . LEU A 1 78 ? -8.501 9.627 16.496 1.00 92.06 78 LEU A O 1
ATOM 634 N N . GLU A 1 79 ? -9.036 11.677 17.256 1.00 92.88 79 GLU A N 1
ATOM 635 C CA . GLU A 1 79 ? -7.825 11.866 18.064 1.00 92.88 79 GLU A CA 1
ATOM 636 C C . GLU A 1 79 ? -7.767 10.875 19.235 1.00 92.88 79 GLU A C 1
ATOM 638 O O . GLU A 1 79 ? -6.725 10.282 19.515 1.00 92.88 79 GLU A O 1
ATOM 643 N N . GLU A 1 80 ? -8.896 10.632 19.904 1.00 91.38 80 GLU A N 1
ATOM 644 C CA . GLU A 1 80 ? -8.994 9.620 20.964 1.00 91.38 80 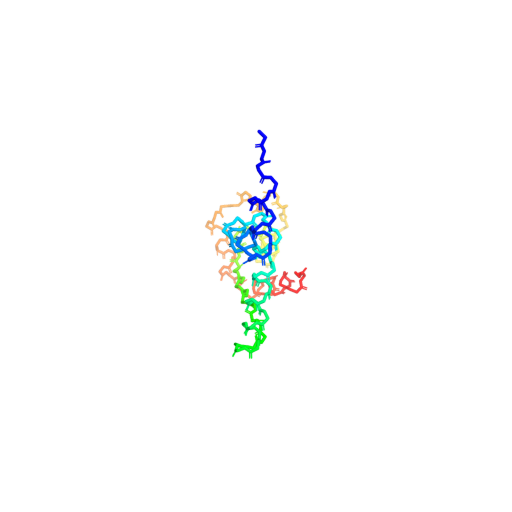GLU A CA 1
ATOM 645 C C . GLU A 1 80 ? -8.794 8.202 20.415 1.00 91.38 80 GLU A C 1
ATOM 647 O O . GLU A 1 80 ? -8.110 7.381 21.032 1.00 91.38 80 GLU A O 1
ATOM 652 N N . ALA A 1 81 ? -9.344 7.916 19.232 1.00 90.94 81 ALA A N 1
ATOM 653 C CA . ALA A 1 81 ? -9.168 6.637 18.551 1.00 90.94 81 ALA A CA 1
ATOM 654 C C . ALA A 1 81 ? -7.708 6.393 18.138 1.00 90.94 81 ALA A C 1
ATOM 656 O O . ALA A 1 81 ? -7.219 5.261 18.200 1.00 90.94 81 ALA A O 1
ATOM 657 N N . GLU A 1 82 ? -6.985 7.439 17.742 1.00 92.75 82 GLU A N 1
ATOM 658 C CA . GLU A 1 82 ? -5.570 7.346 17.391 1.00 92.75 82 GLU A CA 1
ATOM 659 C C . GLU A 1 82 ? -4.690 7.110 18.626 1.00 92.75 82 GLU A C 1
ATOM 661 O O . GLU A 1 82 ? -3.822 6.232 18.590 1.00 92.75 82 GLU A O 1
ATOM 666 N N . ASN A 1 83 ? -4.992 7.784 19.739 1.00 93.50 83 ASN A N 1
ATOM 667 C CA . ASN A 1 83 ? -4.263 7.674 21.008 1.00 93.50 83 ASN A CA 1
ATOM 668 C C . ASN A 1 83 ? -4.602 6.422 21.843 1.00 93.50 83 ASN A C 1
ATOM 670 O O . ASN A 1 83 ? -3.982 6.183 22.881 1.00 93.50 83 ASN A O 1
ATOM 674 N N . LEU A 1 84 ? -5.565 5.603 21.413 1.00 92.12 84 LEU A N 1
ATOM 675 C CA . LEU A 1 84 ? -5.930 4.363 22.101 1.00 92.12 84 LEU A CA 1
ATOM 676 C C . LEU A 1 84 ? -4.742 3.386 22.185 1.00 92.12 84 LEU A C 1
ATOM 678 O O . LEU A 1 84 ? -3.950 3.267 21.244 1.00 92.12 84 LEU A O 1
ATOM 682 N N . SER A 1 85 ? -4.646 2.619 23.278 1.00 95.31 85 SER A N 1
ATOM 683 C CA . SER A 1 85 ? -3.581 1.620 23.420 1.00 95.31 85 SER A CA 1
ATOM 684 C C . SER A 1 85 ? -3.665 0.553 22.324 1.00 95.31 85 SER A C 1
ATOM 686 O O . SER A 1 85 ? -4.749 0.160 21.882 1.00 95.31 85 SER A O 1
ATOM 688 N N . TYR A 1 86 ? -2.505 0.058 21.886 1.00 93.06 86 TYR A N 1
ATOM 689 C CA . TYR A 1 86 ? -2.431 -0.958 20.833 1.00 93.06 86 TYR A CA 1
ATOM 690 C C . TYR A 1 86 ? -3.221 -2.224 21.195 1.00 93.06 86 TYR A C 1
ATOM 692 O O . TYR A 1 86 ? -3.976 -2.741 20.376 1.00 93.06 86 TYR A O 1
ATOM 700 N N . GLU A 1 87 ? -3.111 -2.671 22.446 1.00 95.38 87 GLU A N 1
ATOM 701 C CA . GLU A 1 87 ? -3.848 -3.823 22.973 1.00 95.38 87 GLU A CA 1
ATOM 702 C C . GLU A 1 87 ? -5.358 -3.628 22.846 1.00 95.38 87 GLU A C 1
ATOM 704 O O . GLU A 1 87 ? -6.059 -4.504 22.339 1.00 95.38 87 GLU A O 1
ATOM 709 N N . LYS A 1 88 ? -5.854 -2.438 23.204 1.00 93.69 88 LYS A N 1
ATOM 710 C CA . LYS A 1 88 ? -7.275 -2.121 23.106 1.00 93.69 88 LYS A CA 1
ATOM 711 C C . LYS A 1 88 ? -7.758 -2.117 21.657 1.00 93.69 88 LYS A C 1
ATOM 713 O O . LYS A 1 88 ? -8.833 -2.646 21.382 1.00 93.69 88 LYS A O 1
ATOM 718 N N . LYS A 1 89 ? -6.962 -1.580 20.725 1.00 94.06 89 LYS A N 1
ATOM 719 C CA . LYS A 1 89 ? -7.267 -1.633 19.284 1.00 94.06 89 LYS A CA 1
ATOM 720 C C . LYS A 1 89 ? -7.347 -3.077 18.794 1.00 94.06 89 LYS A C 1
ATOM 722 O O . LYS A 1 89 ? -8.316 -3.442 18.133 1.00 94.06 89 LYS A O 1
ATOM 727 N N . CYS A 1 90 ? -6.371 -3.912 19.155 1.00 94.56 90 CYS A N 1
ATOM 728 C CA . CYS A 1 90 ? -6.384 -5.333 18.813 1.00 94.56 90 CYS A CA 1
ATOM 729 C C . CYS A 1 90 ? -7.612 -6.053 19.378 1.00 94.56 90 CYS A C 1
ATOM 731 O O . CYS A 1 90 ? -8.207 -6.872 18.681 1.00 94.56 90 CYS A O 1
ATOM 733 N N . ASP A 1 91 ? -8.013 -5.744 20.608 1.00 95.88 91 ASP A N 1
ATOM 734 C CA . ASP A 1 91 ? -9.187 -6.353 21.227 1.00 95.88 91 ASP A CA 1
ATOM 735 C C . ASP A 1 91 ? -10.490 -5.950 20.535 1.00 95.88 91 ASP A C 1
ATOM 737 O O . ASP A 1 91 ? -11.359 -6.800 20.345 1.00 95.88 91 ASP A O 1
ATOM 741 N N . LEU A 1 92 ? -10.630 -4.687 20.121 1.00 94.75 92 LEU A N 1
ATOM 742 C CA . LEU A 1 92 ? -11.785 -4.226 19.344 1.00 94.75 92 LEU A CA 1
ATOM 743 C C . LEU A 1 92 ? -11.876 -4.953 17.995 1.00 94.75 92 LEU A C 1
ATOM 745 O O . LEU A 1 92 ? -12.933 -5.473 17.648 1.00 94.75 92 LEU A O 1
ATOM 749 N N . ILE A 1 93 ? -10.755 -5.064 17.278 1.00 95.38 93 ILE A N 1
ATOM 750 C CA . ILE A 1 93 ? -10.682 -5.745 15.975 1.00 95.38 93 ILE A CA 1
ATOM 751 C C . ILE A 1 93 ? -11.013 -7.237 16.107 1.00 95.38 93 ILE A C 1
ATOM 753 O O . ILE A 1 93 ? -11.761 -7.787 15.302 1.00 95.38 93 ILE A O 1
ATOM 757 N N . ARG A 1 94 ? -10.495 -7.907 17.144 1.00 94.75 94 ARG A N 1
ATOM 758 C CA . ARG A 1 94 ? -10.768 -9.334 17.389 1.00 94.75 94 ARG A CA 1
ATOM 759 C C . ARG A 1 94 ? -12.225 -9.613 17.739 1.00 94.75 94 ARG A C 1
ATOM 761 O O . ARG A 1 94 ? -12.707 -10.706 17.455 1.00 94.75 94 ARG A O 1
ATOM 768 N N . LYS A 1 95 ? -12.903 -8.666 18.389 1.00 96.25 95 LYS A N 1
ATOM 769 C CA . LYS A 1 95 ? -14.299 -8.822 18.815 1.00 96.25 95 LYS A CA 1
ATOM 770 C C . LYS A 1 95 ? -15.288 -8.700 17.662 1.00 96.25 95 LYS A C 1
ATOM 772 O O . LYS A 1 95 ? -16.313 -9.373 17.703 1.00 96.25 95 LYS A O 1
ATOM 777 N N . ASP A 1 96 ? -14.987 -7.888 16.651 1.00 95.25 96 ASP A N 1
ATOM 778 C CA . ASP A 1 96 ? -15.833 -7.750 15.463 1.00 95.25 96 ASP A CA 1
ATOM 779 C C . ASP A 1 96 ? -15.018 -7.766 14.156 1.00 95.25 96 ASP A C 1
ATOM 781 O O . ASP A 1 96 ? -14.860 -6.743 13.480 1.00 95.25 96 ASP A O 1
ATOM 785 N N . PRO A 1 97 ? -14.521 -8.950 13.751 1.00 94.75 97 PRO A N 1
ATOM 786 C CA . PRO A 1 97 ? -13.796 -9.094 12.493 1.00 94.75 97 PRO A CA 1
ATOM 787 C C . PRO A 1 97 ? -14.695 -8.861 11.268 1.00 94.75 97 PRO A C 1
ATOM 789 O O . PRO A 1 97 ? -14.196 -8.535 10.191 1.00 94.75 97 PRO A O 1
ATOM 792 N N . VAL A 1 98 ? -16.018 -9.009 11.400 1.00 95.19 98 VAL A N 1
ATOM 793 C CA . VAL A 1 98 ? -16.958 -8.856 10.280 1.00 95.19 98 VAL A CA 1
ATOM 794 C C . VAL A 1 98 ? -17.016 -7.399 9.835 1.00 95.19 98 VAL A C 1
ATOM 796 O O . VAL A 1 98 ? -16.937 -7.117 8.636 1.00 95.19 98 VAL A O 1
ATOM 799 N N . THR A 1 99 ? -17.102 -6.465 10.781 1.00 94.50 99 THR A N 1
ATOM 800 C CA . THR A 1 99 ? -17.063 -5.031 10.474 1.00 94.50 99 THR A CA 1
ATOM 801 C C . THR A 1 99 ? -15.712 -4.617 9.892 1.00 94.50 99 THR A C 1
ATOM 803 O O . THR A 1 99 ? -15.686 -3.854 8.924 1.00 94.50 99 THR A O 1
ATOM 806 N N . CYS A 1 100 ? -14.599 -5.176 10.382 1.00 95.12 100 CYS A N 1
ATOM 807 C CA . CYS A 1 100 ? -13.267 -4.943 9.809 1.00 95.12 100 CYS A CA 1
ATOM 808 C C . CYS A 1 100 ? -13.188 -5.345 8.329 1.00 95.12 100 CYS A C 1
ATOM 810 O O . CYS A 1 100 ? -12.742 -4.552 7.499 1.00 95.12 100 CYS A O 1
ATOM 812 N N . VAL A 1 101 ? -13.676 -6.541 7.980 1.00 95.25 101 VAL A N 1
ATOM 813 C CA . VAL A 1 101 ? -13.685 -7.026 6.589 1.00 95.25 101 VAL A CA 1
ATOM 814 C C . VAL A 1 101 ? -14.580 -6.158 5.705 1.00 95.25 101 VAL A C 1
ATOM 816 O O . VAL A 1 101 ? -14.168 -5.778 4.611 1.00 95.25 101 VAL A O 1
ATOM 819 N N . ARG A 1 102 ? -15.773 -5.777 6.181 1.00 94.75 102 ARG A N 1
ATOM 820 C CA . ARG A 1 102 ? -16.677 -4.876 5.442 1.00 94.75 102 ARG A CA 1
ATOM 821 C C . ARG A 1 102 ? -16.051 -3.505 5.198 1.00 94.75 102 ARG A C 1
ATOM 823 O O . ARG A 1 102 ? -16.185 -2.952 4.109 1.00 94.75 102 ARG A O 1
ATOM 830 N N . TYR A 1 103 ? -15.355 -2.963 6.195 1.00 94.88 103 TYR A N 1
ATOM 831 C CA . TYR A 1 103 ? -14.659 -1.687 6.067 1.00 94.88 103 TYR A CA 1
ATOM 832 C C . TYR A 1 103 ? -13.493 -1.776 5.077 1.00 94.88 103 TYR A C 1
ATOM 834 O O . TYR A 1 103 ? -13.318 -0.885 4.244 1.00 94.88 103 TYR A O 1
ATOM 842 N N . PHE A 1 104 ? -12.725 -2.867 5.115 1.00 94.88 104 PHE A N 1
ATOM 843 C CA . PHE A 1 104 ? -11.670 -3.117 4.138 1.00 94.88 104 PHE A CA 1
ATOM 844 C C . PHE A 1 104 ? -12.230 -3.231 2.716 1.00 94.88 104 PHE A C 1
ATOM 846 O O . PHE A 1 104 ? -11.719 -2.577 1.811 1.00 94.88 104 PHE A O 1
ATOM 853 N N . GLU A 1 105 ? -13.318 -3.977 2.517 1.00 94.69 105 GLU A N 1
ATOM 854 C CA . GLU A 1 105 ? -13.993 -4.078 1.220 1.00 94.69 105 GLU A CA 1
ATOM 855 C C . GLU A 1 105 ? -14.484 -2.709 0.723 1.00 94.69 105 GLU A C 1
ATOM 857 O O . GLU A 1 105 ? -14.311 -2.372 -0.448 1.00 94.69 105 GLU A O 1
ATOM 862 N N . HIS A 1 106 ? -15.056 -1.890 1.610 1.00 93.69 106 HIS A N 1
ATOM 863 C CA . HIS A 1 106 ? -15.468 -0.530 1.274 1.00 93.69 106 HIS A CA 1
ATOM 864 C C . HIS A 1 106 ? -14.276 0.323 0.817 1.00 93.69 106 HIS A C 1
ATOM 866 O O . HIS A 1 106 ? -14.340 0.961 -0.230 1.00 93.69 106 HIS A O 1
ATOM 872 N N . ARG A 1 107 ? -13.156 0.282 1.549 1.00 92.06 107 ARG A N 1
ATOM 873 C CA . ARG A 1 107 ? -11.914 0.986 1.183 1.00 92.06 107 ARG A CA 1
ATOM 874 C C . ARG A 1 107 ? -11.369 0.521 -0.166 1.00 92.06 107 ARG A C 1
ATOM 876 O O . ARG A 1 107 ? -10.947 1.360 -0.951 1.00 92.06 107 ARG A O 1
ATOM 883 N N . LEU A 1 108 ? -11.407 -0.783 -0.442 1.00 92.06 108 LEU A N 1
ATOM 884 C CA . LEU A 1 108 ? -10.974 -1.351 -1.720 1.00 92.06 108 LEU A CA 1
ATOM 885 C C . LEU A 1 108 ? -11.811 -0.857 -2.900 1.00 92.06 108 LEU A C 1
ATOM 887 O O . LEU A 1 108 ? -11.259 -0.608 -3.962 1.00 92.06 108 LEU A O 1
ATOM 891 N N . LYS A 1 109 ? -13.125 -0.705 -2.722 1.00 91.62 109 LYS A N 1
ATOM 892 C CA . LYS A 1 109 ? -14.022 -0.194 -3.772 1.00 91.62 109 LYS A CA 1
ATOM 893 C C . LYS A 1 109 ? -13.853 1.304 -4.039 1.00 91.62 109 LYS A C 1
ATOM 895 O O . LYS A 1 109 ? -14.298 1.772 -5.081 1.00 91.62 109 LYS A O 1
ATOM 900 N N . CYS A 1 110 ? -13.272 2.047 -3.098 1.00 85.94 110 CYS A N 1
ATOM 901 C CA . CYS A 1 110 ? -12.999 3.478 -3.234 1.00 85.94 110 CYS A CA 1
ATOM 902 C C . CYS A 1 110 ? -11.618 3.798 -3.834 1.00 85.94 110 CYS A C 1
ATOM 904 O O . CYS A 1 110 ? -11.337 4.978 -4.042 1.00 85.94 110 CYS A O 1
ATOM 906 N N . LEU A 1 111 ? -10.762 2.791 -4.054 1.00 76.88 111 LEU A N 1
ATOM 907 C CA . LEU A 1 111 ? -9.496 2.923 -4.789 1.00 76.88 111 LEU A CA 1
ATOM 908 C C . LEU A 1 111 ? -9.747 2.919 -6.300 1.00 76.88 111 LEU A C 1
ATOM 910 O O . LEU A 1 111 ? -9.047 3.693 -6.988 1.00 76.88 111 LEU A O 1
#

Radius of gyration: 28.94 Å; chains: 1; bounding box: 59×34×66 Å

Secondary structure (DSSP, 8-state):
---HHHHHHHHHTTHHHHHHTT-TTSHHHHHHHHHHHHHHHHHH-SPPPP------GGG-HHHHHHHHHHHH-----HHHHHHS-HHHHHHHHHH-HHHHHHHHHHHHHT-

pLDDT: mean 91.03, std 5.97, range [49.38, 96.69]

InterPro domains:
  IPR025476 Helitron helicase-like domain [PF14214] (24-110)

Foldseek 3Di:
DDDPVVVVVCVVVCVVLVVCCVPPPDPSVVVVVVVVVVVCCVPVNDDDDDDDDDQPQLQPLVNQQVLCCVPVVDRDDSVVSNPDDSVVSVVSCVVCVPSSVVVVVVVVVVD

Sequence (111 aa):
MLNRDYVNGLIHADDAFTFLRCDRSSPAFWEMKKKELLVMFRQLGCPTIFLTLSAAETKWSELIVILTQVLENKVITLEEAENLSYEKKCDLIRKDPVTCVRYFEHRLKCL